Protein AF-I7LG83-F1 (afdb_monomer)

Secondary structure (DSSP, 8-state):
-EE-TT----S---TTEEEETTTTEEEEES--

Sequence (32 aa):
MVVAAGSVVTKDIPDNVLVGGVPAKVIKKINQ

Solvent-accessible surface area (backbone atoms only — not comparable to full-atom values): 2070 Å² total; per-residue (Å²): 100,46,75,43,90,85,44,42,77,86,67,93,76,72,79,48,29,31,31,37,44,77,69,49,39,83,75,46,66,69,86,115

Organism: NCBI:txid1423751

Structure (mmCIF, N/CA/C/O backbone):
data_AF-I7LG83-F1
#
_entry.id   AF-I7LG83-F1
#
loop_
_atom_site.group_PDB
_atom_site.id
_atom_site.type_symbol
_atom_site.label_atom_id
_atom_site.label_alt_id
_atom_site.label_comp_id
_atom_site.label_asym_id
_atom_site.label_entity_id
_atom_site.label_seq_id
_atom_site.pdbx_PDB_ins_code
_atom_site.Cartn_x
_atom_site.Cartn_y
_atom_site.Cartn_z
_atom_site.occupancy
_atom_site.B_iso_or_equiv
_atom_site.auth_seq_id
_atom_site.auth_comp_id
_atom_site.auth_asym_id
_atom_site.auth_atom_id
_atom_site.pdbx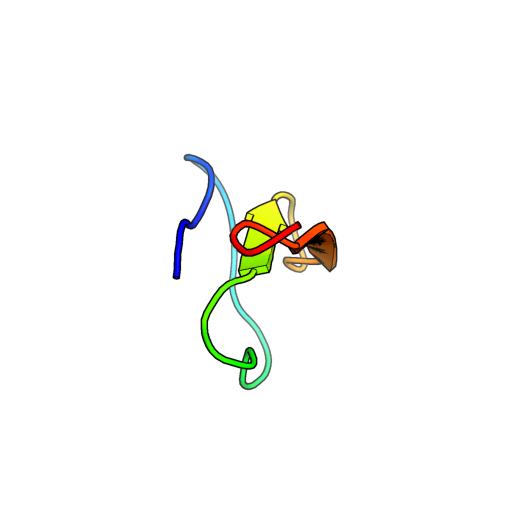_PDB_model_num
ATOM 1 N N . MET A 1 1 ? -8.758 3.332 3.780 1.00 77.62 1 MET A N 1
ATOM 2 C CA . MET A 1 1 ? -7.389 3.224 3.224 1.00 77.62 1 MET A CA 1
ATOM 3 C C . MET A 1 1 ? -7.318 4.035 1.939 1.00 77.62 1 MET A C 1
ATOM 5 O O . MET A 1 1 ? -8.302 4.040 1.209 1.00 77.62 1 MET A O 1
ATOM 9 N N . VAL A 1 2 ? -6.199 4.711 1.669 1.00 90.25 2 VAL A N 1
ATOM 10 C CA . VAL A 1 2 ? -5.969 5.407 0.387 1.00 90.25 2 VAL A CA 1
ATOM 11 C C . VAL A 1 2 ? -4.695 4.860 -0.257 1.00 90.25 2 VAL A C 1
ATOM 13 O O . VAL A 1 2 ? -3.663 4.758 0.405 1.00 90.25 2 VAL A O 1
ATOM 16 N N . VAL A 1 3 ? -4.771 4.508 -1.542 1.00 91.19 3 VAL A N 1
ATOM 17 C CA . VAL A 1 3 ? -3.652 3.975 -2.336 1.00 91.19 3 VAL A CA 1
ATOM 18 C C . VAL A 1 3 ? -3.332 4.965 -3.454 1.00 91.19 3 VAL A C 1
ATOM 20 O O . VAL A 1 3 ? -4.226 5.355 -4.204 1.00 91.19 3 VAL A O 1
ATOM 23 N N . ALA A 1 4 ? -2.074 5.392 -3.557 1.00 91.12 4 ALA A N 1
ATOM 24 C CA . ALA A 1 4 ? -1.633 6.288 -4.622 1.00 91.12 4 ALA A CA 1
ATOM 25 C C . ALA A 1 4 ? -1.663 5.595 -5.998 1.00 91.12 4 ALA A C 1
ATOM 27 O O . ALA A 1 4 ? -1.428 4.391 -6.117 1.00 91.12 4 ALA A O 1
ATOM 28 N N . ALA A 1 5 ? -1.919 6.367 -7.058 1.00 90.69 5 ALA A N 1
ATOM 29 C CA . ALA A 1 5 ? -1.861 5.855 -8.424 1.00 90.69 5 ALA A CA 1
ATOM 30 C C . ALA A 1 5 ? -0.449 5.336 -8.754 1.00 90.69 5 ALA A C 1
ATOM 32 O O . ALA A 1 5 ? 0.551 5.954 -8.390 1.00 90.69 5 ALA A O 1
ATOM 33 N N . GLY A 1 6 ? -0.372 4.189 -9.436 1.00 89.44 6 GLY A N 1
ATOM 34 C CA . GLY A 1 6 ? 0.900 3.543 -9.780 1.00 89.44 6 GLY A CA 1
ATOM 35 C C . GLY A 1 6 ? 1.537 2.728 -8.649 1.00 89.44 6 GLY A C 1
ATOM 36 O O . GLY A 1 6 ? 2.675 2.286 -8.787 1.00 89.44 6 GLY A O 1
ATOM 37 N N . SER A 1 7 ? 0.834 2.508 -7.536 1.00 93.62 7 SER A N 1
ATOM 38 C CA . SER A 1 7 ? 1.310 1.616 -6.481 1.00 93.62 7 SER A CA 1
ATOM 39 C C . SER A 1 7 ? 1.120 0.143 -6.798 1.00 93.62 7 SER A C 1
ATOM 41 O O . SER A 1 7 ? 0.065 -0.274 -7.268 1.00 93.62 7 SER A O 1
ATOM 43 N N . VAL A 1 8 ? 2.123 -0.659 -6.435 1.00 93.12 8 VAL A N 1
ATOM 44 C CA . VAL A 1 8 ? 2.051 -2.123 -6.475 1.00 93.12 8 VAL A CA 1
ATOM 45 C C . VAL A 1 8 ? 2.104 -2.643 -5.046 1.00 93.12 8 VAL A C 1
ATOM 47 O O . VAL A 1 8 ? 3.117 -2.519 -4.351 1.00 93.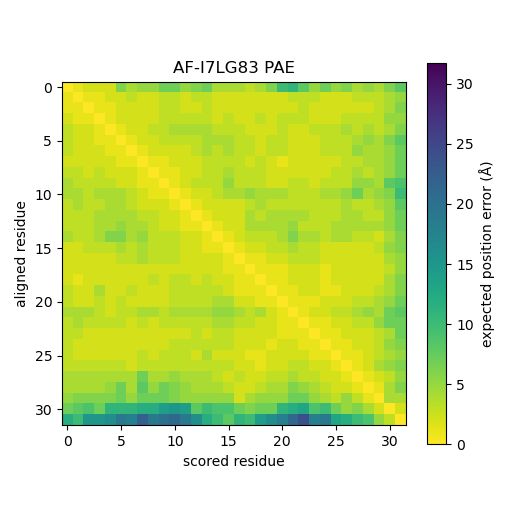12 8 VAL A O 1
ATOM 50 N N . VAL A 1 9 ? 0.980 -3.199 -4.606 1.00 90.12 9 VAL A N 1
ATOM 51 C CA . VAL A 1 9 ? 0.806 -3.765 -3.270 1.00 90.12 9 VAL A CA 1
ATOM 52 C C . VAL A 1 9 ? 1.289 -5.210 -3.283 1.00 90.12 9 VAL A C 1
ATOM 54 O O . VAL A 1 9 ? 0.741 -6.042 -3.997 1.00 90.12 9 VAL A O 1
ATOM 57 N N . THR A 1 10 ? 2.331 -5.504 -2.507 1.00 91.94 10 THR A N 1
ATOM 58 C CA . THR A 1 10 ? 2.929 -6.850 -2.427 1.00 91.94 10 THR A CA 1
ATOM 59 C C . THR A 1 10 ? 2.692 -7.542 -1.084 1.00 91.94 10 THR A C 1
ATOM 61 O O . THR A 1 10 ? 3.102 -8.687 -0.913 1.00 91.94 10 THR A O 1
ATOM 64 N N . LYS A 1 11 ? 2.068 -6.850 -0.121 1.00 88.06 11 LYS A N 1
ATOM 65 C CA . LYS A 1 11 ? 1.768 -7.316 1.243 1.00 88.06 11 LYS A CA 1
ATOM 66 C C . LYS A 1 11 ? 0.504 -6.633 1.762 1.00 88.06 11 LYS A C 1
ATOM 68 O O . LYS A 1 11 ? 0.138 -5.579 1.245 1.00 88.06 11 LYS A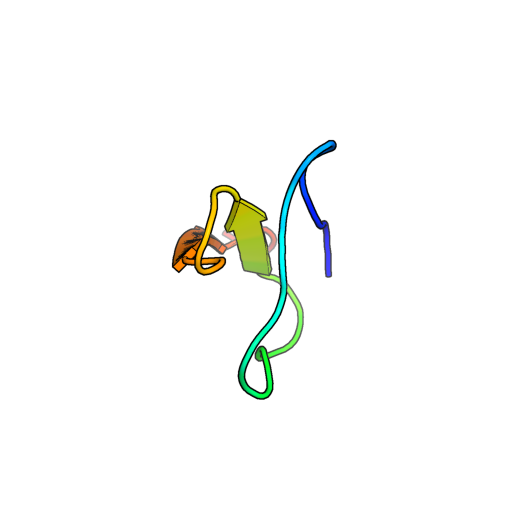 O 1
ATOM 73 N N . ASP A 1 12 ? -0.101 -7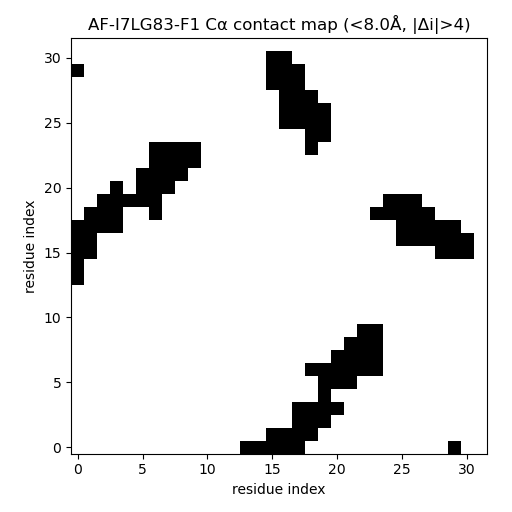.197 2.802 1.00 90.75 12 ASP A N 1
ATOM 74 C CA . ASP A 1 12 ? -1.257 -6.604 3.476 1.00 90.75 12 ASP A CA 1
ATOM 75 C C . ASP A 1 12 ? -0.947 -5.221 4.058 1.00 90.75 12 ASP A C 1
ATOM 77 O O . ASP A 1 12 ? 0.156 -4.952 4.549 1.00 90.75 12 ASP A O 1
ATOM 81 N N . ILE A 1 13 ? -1.942 -4.336 4.000 1.00 87.25 13 ILE A N 1
ATOM 82 C CA . ILE A 1 13 ? -1.833 -2.942 4.425 1.00 87.25 13 ILE A CA 1
ATOM 83 C C . ILE A 1 13 ? -2.880 -2.680 5.513 1.00 87.25 13 ILE A C 1
ATOM 85 O O . ILE A 1 13 ? -4.044 -3.023 5.320 1.00 87.25 13 ILE A O 1
ATOM 89 N N . PRO A 1 14 ? -2.500 -2.057 6.642 1.00 86.25 14 PRO A N 1
ATOM 90 C CA . PRO A 1 14 ? -3.442 -1.704 7.698 1.00 86.25 14 PRO A CA 1
ATOM 91 C C . PRO A 1 14 ?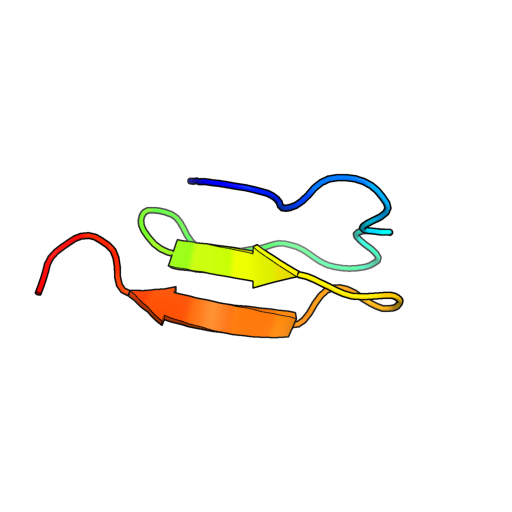 -4.434 -0.620 7.251 1.00 86.25 14 PRO A C 1
ATOM 93 O O . PRO A 1 14 ? -4.126 0.222 6.410 1.00 86.25 14 PRO A O 1
ATOM 9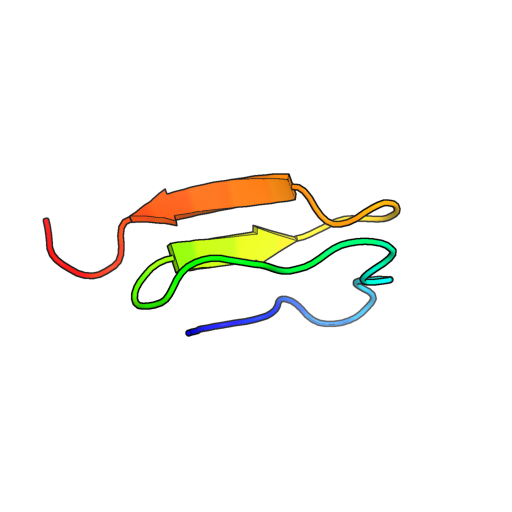6 N N . ASP A 1 15 ? -5.616 -0.584 7.863 1.00 89.44 15 ASP A N 1
ATOM 97 C CA . ASP A 1 15 ? -6.617 0.443 7.575 1.00 89.44 15 ASP A CA 1
ATOM 98 C C . ASP A 1 15 ? -6.171 1.852 8.003 1.00 89.44 15 ASP A C 1
ATOM 100 O O . ASP A 1 15 ? -5.302 2.042 8.853 1.00 89.44 15 ASP A O 1
ATOM 104 N N . ASN A 1 16 ? -6.807 2.875 7.420 1.00 91.12 16 ASN A N 1
ATOM 105 C CA . ASN A 1 16 ? -6.586 4.297 7.741 1.00 91.12 16 ASN A CA 1
ATOM 106 C C . ASN A 1 16 ? -5.168 4.828 7.484 1.00 91.12 16 ASN A C 1
ATOM 108 O O . ASN A 1 16 ? -4.742 5.822 8.078 1.00 91.12 16 ASN A O 1
ATOM 112 N N . VAL A 1 17 ? -4.446 4.210 6.553 1.00 92.81 17 VAL A N 1
ATOM 113 C CA . VAL A 1 17 ? -3.166 4.720 6.061 1.00 92.81 17 VAL A CA 1
ATOM 114 C C . VAL A 1 17 ? -3.256 5.122 4.589 1.00 92.81 17 VAL A C 1
ATOM 116 O O . VAL A 1 17 ? -4.082 4.612 3.824 1.00 92.81 17 VAL A O 1
ATOM 119 N N . LEU A 1 18 ? -2.400 6.067 4.219 1.00 92.38 18 LEU A N 1
ATOM 120 C CA . LEU A 1 18 ? -2.064 6.430 2.853 1.00 92.38 18 LEU A CA 1
ATOM 121 C C . LEU A 1 18 ? -0.807 5.651 2.467 1.00 92.38 18 LEU A C 1
ATOM 123 O O . LEU A 1 18 ? 0.222 5.811 3.130 1.00 92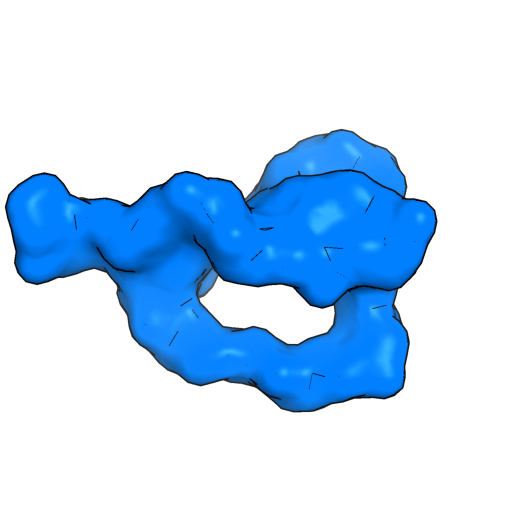.38 18 LEU A O 1
ATOM 127 N N . VAL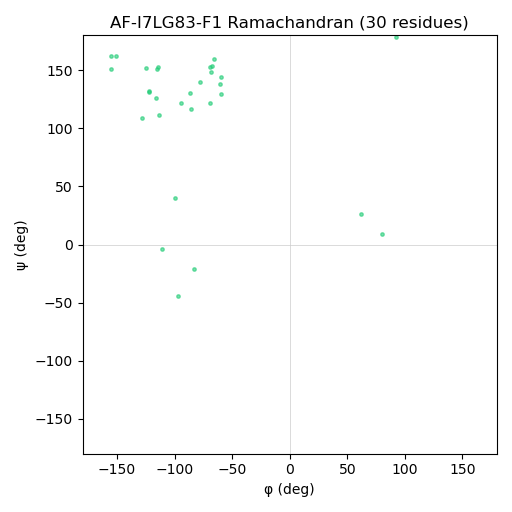 A 1 19 ? -0.875 4.842 1.409 1.00 94.06 19 VAL A N 1
ATOM 128 C CA . VAL A 1 19 ? 0.288 4.133 0.853 1.00 94.06 19 VAL A CA 1
ATOM 129 C C . VAL A 1 19 ? 0.625 4.591 -0.562 1.00 94.06 19 VAL A C 1
ATOM 131 O O . VAL A 1 19 ? -0.260 4.994 -1.315 1.00 94.06 19 VAL A O 1
ATOM 134 N N . GLY A 1 20 ? 1.903 4.499 -0.932 1.00 94.00 20 GLY A N 1
ATOM 135 C CA . GLY A 1 20 ? 2.387 4.836 -2.270 1.00 94.00 20 GLY A CA 1
ATOM 136 C C . GLY A 1 20 ? 3.693 4.129 -2.651 1.00 94.00 20 GLY A C 1
ATOM 137 O O . GLY A 1 20 ? 4.418 3.640 -1.784 1.00 94.00 20 GLY A O 1
ATOM 138 N N . GLY A 1 21 ? 3.997 4.085 -3.953 1.00 91.44 21 GLY A N 1
ATOM 139 C CA . GLY A 1 21 ? 5.234 3.522 -4.512 1.00 91.44 21 GLY A CA 1
ATOM 140 C C . GLY A 1 21 ? 5.168 2.044 -4.922 1.00 91.44 21 GLY A C 1
ATOM 141 O O . GLY A 1 21 ? 4.140 1.378 -4.772 1.00 91.44 21 GLY A O 1
ATOM 142 N N . VAL A 1 22 ? 6.291 1.554 -5.455 1.00 94.50 22 VAL A N 1
ATOM 143 C CA . VAL A 1 22 ? 6.520 0.165 -5.881 1.00 94.50 22 VAL A CA 1
ATOM 144 C C . VAL A 1 22 ? 7.821 -0.329 -5.234 1.00 94.50 22 VAL A C 1
ATOM 146 O O . VAL A 1 22 ? 8.891 0.140 -5.621 1.00 94.50 22 VAL A O 1
ATOM 149 N N . PRO A 1 23 ? 7.775 -1.248 -4.251 1.00 89.50 23 PRO A N 1
ATOM 150 C CA . PRO A 1 23 ? 6.582 -1.767 -3.571 1.00 89.50 23 PRO A CA 1
ATOM 151 C C . PRO A 1 23 ? 5.908 -0.707 -2.679 1.00 89.50 23 PRO A C 1
ATOM 153 O O . PRO A 1 23 ? 6.572 0.207 -2.184 1.00 89.50 23 PRO A O 1
ATOM 156 N N . ALA A 1 24 ? 4.594 -0.832 -2.471 1.00 94.56 24 ALA A N 1
ATOM 157 C CA . ALA A 1 24 ? 3.798 0.131 -1.706 1.00 94.56 24 ALA A CA 1
ATOM 158 C C . ALA A 1 24 ? 4.288 0.278 -0.251 1.00 94.56 24 ALA A C 1
ATOM 160 O O . ALA A 1 24 ? 4.454 -0.711 0.466 1.00 94.56 24 ALA A O 1
ATOM 161 N N . LYS A 1 25 ? 4.495 1.522 0.197 1.00 90.56 25 LYS A N 1
ATOM 162 C CA . LYS A 1 25 ? 4.905 1.882 1.567 1.00 90.56 25 LYS A CA 1
ATOM 163 C C . LYS A 1 25 ? 3.930 2.872 2.189 1.00 90.56 25 LYS A C 1
ATOM 165 O O . LYS A 1 25 ? 3.330 3.674 1.480 1.00 90.56 25 LYS A O 1
ATOM 170 N N . VAL A 1 26 ? 3.813 2.849 3.516 1.00 91.44 26 VAL A N 1
ATOM 171 C CA . VAL A 1 26 ? 3.007 3.818 4.273 1.00 91.44 26 VAL A CA 1
ATOM 172 C C . VAL A 1 26 ? 3.661 5.197 4.217 1.00 91.44 26 VAL A C 1
ATOM 174 O O . VAL A 1 26 ? 4.802 5.361 4.637 1.00 91.44 26 VAL A O 1
ATOM 177 N N . ILE A 1 27 ? 2.919 6.177 3.703 1.00 91.38 27 ILE A N 1
ATOM 178 C CA . ILE A 1 27 ? 3.328 7.580 3.576 1.00 91.38 27 ILE A CA 1
ATOM 179 C C . ILE A 1 27 ? 2.792 8.401 4.753 1.00 91.38 27 ILE A C 1
ATOM 181 O 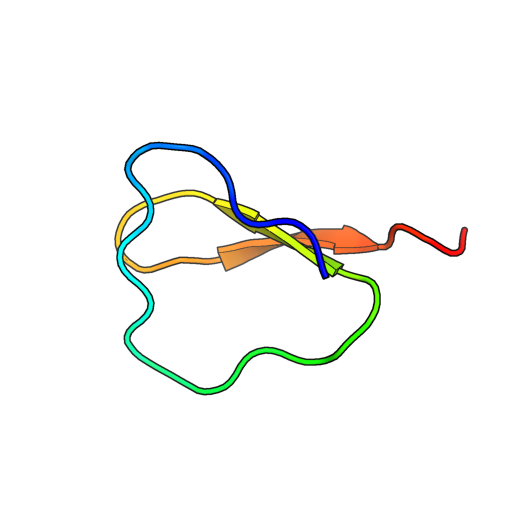O . ILE A 1 27 ? 3.519 9.213 5.321 1.00 91.38 27 ILE A O 1
ATOM 185 N N . LYS A 1 28 ? 1.521 8.212 5.132 1.00 86.38 28 LYS A N 1
ATOM 186 C CA . LYS A 1 28 ? 0.875 8.983 6.209 1.00 86.38 28 LYS A CA 1
ATOM 187 C C . LYS A 1 28 ? -0.283 8.202 6.836 1.00 86.38 28 LYS A C 1
ATOM 189 O O . LYS A 1 28 ? -0.931 7.411 6.156 1.00 86.38 28 LYS A O 1
ATOM 194 N N . LYS A 1 29 ? -0.574 8.437 8.118 1.00 89.94 29 LYS A N 1
ATOM 195 C CA . LYS A 1 29 ? -1.820 7.986 8.762 1.00 89.94 29 LYS A CA 1
ATOM 196 C C . LYS A 1 29 ? -2.917 9.027 8.533 1.00 89.94 29 LYS A C 1
ATOM 198 O O . LYS A 1 29 ? -2.680 10.213 8.732 1.00 89.94 29 LYS A O 1
ATOM 203 N N . ILE A 1 30 ? -4.085 8.586 8.079 1.00 85.12 30 ILE A N 1
ATOM 204 C CA . ILE A 1 30 ? -5.182 9.464 7.641 1.00 85.12 30 ILE A CA 1
ATOM 205 C C . ILE A 1 30 ? -6.030 9.950 8.833 1.00 85.12 30 ILE A C 1
ATOM 207 O O . ILE A 1 30 ? -6.650 10.999 8.742 1.00 85.12 30 ILE A O 1
ATOM 211 N N . ASN A 1 31 ? -5.986 9.249 9.972 1.00 75.75 31 ASN A N 1
ATOM 212 C CA . ASN A 1 31 ? -6.755 9.579 11.181 1.00 75.75 31 ASN A CA 1
ATOM 213 C C . ASN A 1 31 ? -5.934 10.326 12.253 1.00 75.75 31 ASN A C 1
ATOM 215 O O . ASN A 1 31 ? -6.049 10.004 13.435 1.00 75.75 31 ASN A O 1
ATOM 219 N N . GLN A 1 32 ? -5.071 11.269 11.864 1.00 56.47 32 GLN A N 1
ATOM 220 C CA . GLN A 1 32 ? -4.293 12.082 12.807 1.00 56.47 32 GLN A CA 1
ATOM 221 C C . GLN A 1 32 ? -4.241 13.546 12.378 1.00 56.47 32 GLN A C 1
ATOM 223 O O . GLN A 1 32 ? -4.067 13.787 11.159 1.00 56.47 32 GLN A O 1
#

Foldseek 3Di:
DAEDPPEDDPDDDDPQFYWYDVPIDTDGRNPD

InterPro domains:
  IPR011004 Trimeric LpxA-like superfamily [SSF51161] (2-31)

Nearest PDB structures (foldseek):
  3srt-assembly2_B  TM=9.478E-01  e=1.997E-02  Clostridioides difficile 630
  3nz2-assembly1_C  TM=9.741E-01  e=3.054E-02  Vibrio cholerae O1 biovar El Tor str. N16961
  1mr9-assembly2_Y  TM=9.126E-01  e=5.381E-02  Enterococcus faecium
  1mr9-assembly1_B  TM=9.081E-01  e=6.655E-02  Enterococcus faecium
  7ojp-assembly7_U  TM=9.012E-01  e=3.641E-01  Pseudomonas paraeruginosa PA7

Radius of gyration: 8.59 Å; Cα contacts (8 Å, |Δi|>4): 58; chains: 1; bounding box: 14×19×23 Å

pLDDT: mean 88.82, std 7.12, range [56.47, 94.56]

Mean predicted aligned error: 3.42 Å